Protein AF-A0A9E5TLX5-F1 (afdb_monomer_lite)

Sequence (93 aa):
TRTFHTPNPGPPTAIELSSFTAEAGADSVTLAWETAAEIDNEGFNLW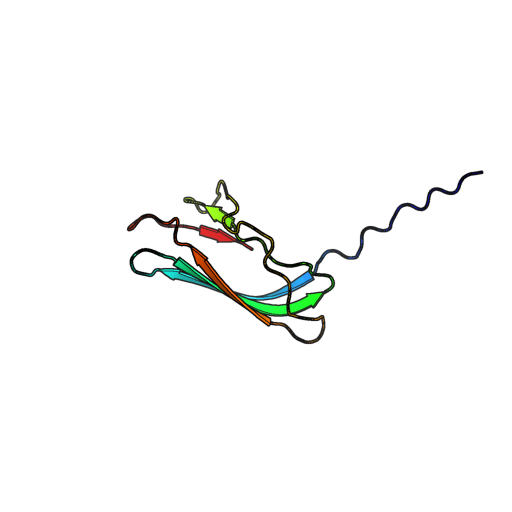RAEAADGPYTQINPSLIPAQGSPDTGASYEYIDTGVVKGVTYYYKL

pLDDT: mean 91.04, std 13.83, range [48.69, 98.75]

Radius of gyration: 16.77 Å; chains: 1; bounding box: 31×21×64 Å

Foldseek 3Di:
DDDDDDPDDPDPWDWAWPDWDWDDDDQKIKIKTKTAATDPDQADWKWKALDPVDDIDTQDPDGHGAPGHRRGMDMDMDIGNVDDPPGDMDMDD

Structure (mmCIF, N/CA/C/O backbone):
data_AF-A0A9E5TLX5-F1
#
_entry.id   AF-A0A9E5TLX5-F1
#
loop_
_atom_site.group_PDB
_atom_site.id
_atom_site.type_symbol
_atom_site.label_atom_id
_atom_site.label_alt_id
_atom_site.label_comp_id
_atom_site.label_asym_id
_atom_site.label_entity_id
_atom_site.label_seq_id
_atom_site.pdbx_PDB_ins_code
_atom_site.Cartn_x
_atom_site.Cartn_y
_atom_site.Cartn_z
_atom_site.occupancy
_atom_site.B_iso_or_equiv
_atom_site.auth_seq_id
_atom_site.auth_comp_id
_atom_site.auth_asym_id
_atom_site.auth_atom_id
_atom_site.pdbx_PDB_model_num
ATOM 1 N N . THR A 1 1 ? -17.103 2.596 -45.152 1.00 50.12 1 THR A N 1
ATOM 2 C CA . THR A 1 1 ? -17.077 1.617 -44.047 1.00 50.12 1 THR A CA 1
ATOM 3 C C . THR A 1 1 ? -16.174 2.162 -42.959 1.00 50.12 1 THR A C 1
ATOM 5 O O . THR A 1 1 ? -15.012 2.398 -43.250 1.00 50.12 1 THR A O 1
ATOM 8 N N . ARG A 1 2 ? -16.699 2.502 -41.773 1.00 48.69 2 ARG A N 1
ATOM 9 C CA . ARG A 1 2 ? -15.894 3.014 -40.648 1.00 48.69 2 ARG A CA 1
ATOM 10 C C . ARG A 1 2 ? -15.348 1.819 -39.867 1.00 48.69 2 ARG A C 1
ATOM 12 O O . ARG A 1 2 ? -16.130 1.060 -39.308 1.00 48.69 2 ARG A O 1
ATOM 19 N N . THR A 1 3 ? -14.036 1.628 -39.877 1.00 52.75 3 THR A N 1
ATOM 20 C CA . THR A 1 3 ? -13.344 0.664 -39.019 1.00 52.75 3 THR A CA 1
ATOM 21 C C . THR A 1 3 ? -13.335 1.205 -37.593 1.00 52.75 3 THR A C 1
ATOM 23 O O . THR A 1 3 ? -12.759 2.256 -37.324 1.00 52.75 3 THR A O 1
ATOM 26 N N . PHE A 1 4 ? -14.002 0.505 -36.680 1.00 58.34 4 PHE A N 1
ATOM 27 C CA . PHE A 1 4 ? -13.855 0.741 -35.250 1.00 58.34 4 PHE A CA 1
ATOM 28 C C . PHE A 1 4 ? -12.571 0.044 -34.800 1.00 58.34 4 PHE A C 1
ATOM 30 O O . PHE A 1 4 ? -12.491 -1.182 -34.827 1.00 58.34 4 PHE A O 1
ATOM 37 N N . HIS A 1 5 ? -11.551 0.821 -34.440 1.00 59.16 5 HIS A N 1
ATOM 38 C CA . HIS A 1 5 ? -10.422 0.310 -33.674 1.00 59.16 5 HIS A CA 1
ATOM 39 C C . HIS A 1 5 ? -10.914 0.193 -32.233 1.00 59.16 5 HIS A C 1
ATOM 41 O O . HIS A 1 5 ? -11.153 1.205 -31.577 1.00 59.16 5 HIS A O 1
ATOM 47 N N . THR A 1 6 ? -11.158 -1.025 -31.759 1.00 58.28 6 THR A N 1
ATOM 48 C CA . THR A 1 6 ? -11.273 -1.255 -30.319 1.00 58.28 6 THR A CA 1
ATOM 49 C C . THR A 1 6 ? -9.915 -0.892 -29.722 1.00 58.28 6 THR A C 1
ATOM 51 O O . THR A 1 6 ? -8.933 -1.510 -30.146 1.00 58.28 6 THR A O 1
ATOM 54 N N . PRO A 1 7 ? -9.799 0.097 -28.815 1.00 60.53 7 PRO A N 1
ATOM 55 C CA . PRO A 1 7 ? -8.555 0.268 -28.081 1.00 60.53 7 PRO A CA 1
ATOM 56 C C . PRO A 1 7 ? -8.270 -1.071 -27.406 1.00 60.53 7 PRO A C 1
ATOM 58 O O . PRO A 1 7 ? -9.112 -1.581 -26.665 1.00 60.53 7 PRO A O 1
ATOM 61 N N . ASN A 1 8 ? -7.139 -1.685 -27.747 1.00 60.91 8 ASN A N 1
ATOM 62 C CA . ASN A 1 8 ? -6.667 -2.838 -27.003 1.00 60.91 8 ASN A CA 1
ATOM 63 C C . ASN A 1 8 ? -6.503 -2.350 -25.559 1.00 60.91 8 ASN A C 1
ATOM 65 O O . ASN A 1 8 ? -5.744 -1.393 -25.368 1.00 60.91 8 ASN A O 1
ATOM 69 N N . PRO A 1 9 ? -7.221 -2.902 -24.563 1.00 59.97 9 PRO A N 1
ATOM 70 C CA . PRO A 1 9 ? -6.844 -2.631 -23.188 1.00 59.97 9 PRO A CA 1
ATOM 71 C C . PRO A 1 9 ? -5.364 -3.005 -23.080 1.00 59.97 9 PRO A C 1
ATOM 73 O O . PRO A 1 9 ? -4.955 -4.055 -23.588 1.00 59.97 9 PRO A O 1
ATOM 76 N N . GLY A 1 10 ? -4.550 -2.100 -22.532 1.00 56.00 10 GLY A N 1
ATOM 77 C CA . GLY A 1 10 ? -3.147 -2.400 -22.265 1.00 56.00 10 GLY A CA 1
ATOM 78 C C . GLY A 1 10 ? -3.034 -3.717 -21.488 1.00 56.00 10 GLY A C 1
ATOM 79 O O . GLY A 1 10 ? -4.025 -4.160 -20.891 1.00 56.00 10 GLY A O 1
ATOM 80 N N . PRO A 1 11 ? -1.870 -4.386 -21.513 1.00 60.41 11 PRO A N 1
ATOM 81 C CA . PRO A 1 11 ? -1.655 -5.501 -20.599 1.00 60.41 11 PRO A CA 1
ATOM 82 C C . PRO A 1 11 ? -2.057 -5.072 -19.172 1.00 60.41 11 PRO A C 1
ATOM 84 O O . PRO A 1 11 ? -1.909 -3.896 -18.829 1.00 60.41 11 PRO A O 1
ATOM 87 N N . PRO A 1 12 ? -2.639 -5.974 -18.359 1.00 59.41 12 PRO A N 1
ATOM 88 C CA . PRO A 1 12 ? -2.967 -5.643 -16.977 1.00 59.41 12 PRO A 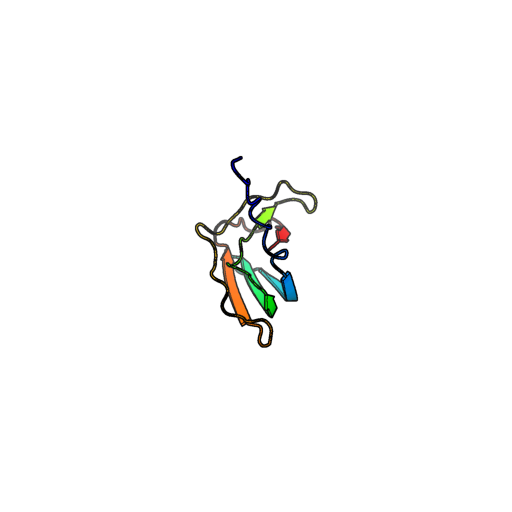CA 1
ATOM 89 C C . PRO A 1 12 ? -1.720 -5.087 -16.288 1.00 59.41 12 PRO A C 1
ATOM 91 O O . PRO A 1 12 ? -0.629 -5.625 -16.490 1.00 59.41 12 PRO A O 1
ATOM 94 N N . THR A 1 13 ? -1.880 -4.027 -15.493 1.00 63.03 13 THR A N 1
ATOM 95 C CA . THR A 1 13 ? -0.773 -3.490 -14.703 1.00 63.03 13 THR A CA 1
ATOM 96 C C . THR A 1 13 ? -0.275 -4.598 -13.781 1.00 63.03 13 THR A C 1
ATOM 98 O O . THR A 1 13 ? -1.045 -5.202 -13.030 1.00 63.03 13 THR A O 1
ATOM 101 N N . ALA A 1 14 ? 1.001 -4.945 -13.912 1.00 83.75 14 ALA A N 1
ATOM 102 C CA . ALA A 1 14 ? 1.594 -6.063 -13.196 1.00 83.75 14 ALA A CA 1
ATOM 103 C C . ALA A 1 14 ? 2.690 -5.525 -12.287 1.00 83.75 14 ALA A C 1
ATOM 105 O O . ALA A 1 14 ? 3.644 -4.898 -12.748 1.00 83.75 14 ALA A O 1
ATOM 106 N N . ILE A 1 15 ? 2.537 -5.777 -10.991 1.00 91.12 15 ILE A N 1
ATOM 107 C CA . ILE A 1 15 ? 3.615 -5.615 -10.025 1.00 91.12 15 ILE A CA 1
ATOM 108 C C . ILE A 1 15 ? 4.089 -6.997 -9.598 1.00 91.12 15 ILE A C 1
ATOM 110 O O . ILE A 1 15 ? 3.282 -7.910 -9.402 1.00 91.12 15 ILE A O 1
ATOM 114 N N . GLU A 1 16 ? 5.389 -7.132 -9.392 1.00 94.56 16 GLU A N 1
ATOM 115 C CA . GLU A 1 16 ? 5.931 -8.206 -8.570 1.00 94.56 16 GLU A CA 1
ATOM 116 C C . GLU A 1 16 ? 6.162 -7.632 -7.177 1.00 94.56 16 GLU A C 1
ATOM 118 O O . GLU A 1 16 ? 7.024 -6.778 -6.990 1.00 94.56 16 GLU A O 1
ATOM 123 N N . LEU A 1 17 ? 5.343 -8.035 -6.207 1.00 95.94 17 LEU A N 1
ATOM 124 C CA . LEU A 1 17 ? 5.420 -7.523 -4.842 1.00 95.94 17 LEU A CA 1
ATOM 125 C C . LEU A 1 17 ? 6.414 -8.357 -4.028 1.00 95.94 17 LEU A C 1
ATOM 127 O O . LEU A 1 17 ? 6.206 -9.553 -3.827 1.00 95.94 17 LEU A O 1
ATOM 131 N N . SER A 1 18 ? 7.464 -7.713 -3.530 1.00 97.12 18 SER A N 1
ATOM 132 C CA . SER A 1 18 ? 8.475 -8.333 -2.670 1.00 97.12 18 SER A CA 1
ATOM 133 C C . SER A 1 18 ? 8.015 -8.381 -1.217 1.00 97.12 18 SER A C 1
ATOM 135 O O . SER A 1 18 ? 8.209 -9.383 -0.528 1.00 97.12 18 SER A O 1
ATOM 137 N N . SER A 1 19 ? 7.404 -7.298 -0.731 1.00 98.06 19 SER A N 1
ATOM 138 C CA . SER A 1 19 ? 6.922 -7.207 0.645 1.00 98.06 19 SER A CA 1
ATOM 139 C C . SER A 1 19 ? 5.766 -6.219 0.790 1.00 98.06 19 SER A C 1
ATOM 141 O O . SER A 1 19 ? 5.644 -5.266 0.022 1.00 98.06 19 SER A O 1
ATOM 143 N N . PHE A 1 20 ? 4.921 -6.455 1.794 1.00 98.38 20 PHE A N 1
ATOM 144 C CA . PHE A 1 20 ? 3.941 -5.490 2.283 1.00 98.38 20 PHE A CA 1
ATOM 145 C C . PHE A 1 20 ? 3.750 -5.683 3.784 1.00 98.38 20 PHE A C 1
ATOM 147 O O . PHE A 1 20 ? 3.409 -6.778 4.238 1.00 98.38 20 PHE A O 1
ATOM 154 N N . THR A 1 21 ? 3.999 -4.631 4.553 1.00 98.56 21 THR A N 1
ATOM 155 C CA . THR A 1 21 ? 3.946 -4.646 6.013 1.00 98.56 21 THR A CA 1
ATOM 156 C C . THR A 1 21 ? 3.118 -3.485 6.541 1.00 98.56 21 THR A C 1
ATOM 158 O O . THR A 1 21 ? 2.970 -2.446 5.898 1.00 98.56 21 THR A O 1
ATOM 161 N N . ALA A 1 22 ? 2.567 -3.688 7.735 1.00 98.12 22 ALA A N 1
ATOM 162 C CA . ALA A 1 22 ? 1.866 -2.675 8.504 1.00 98.12 22 ALA A CA 1
ATOM 163 C C . ALA A 1 22 ? 2.415 -2.701 9.934 1.00 98.12 22 ALA A C 1
ATOM 165 O O . ALA A 1 22 ? 2.262 -3.699 10.641 1.00 98.12 22 ALA A O 1
ATOM 166 N N . GLU A 1 23 ? 3.072 -1.623 10.350 1.00 98.06 23 GLU A N 1
ATOM 167 C CA . GLU A 1 23 ? 3.659 -1.486 11.680 1.00 98.06 23 GLU A CA 1
ATOM 168 C C . GLU A 1 23 ? 2.836 -0.512 12.524 1.00 98.06 23 GLU A C 1
ATOM 170 O O . GLU A 1 23 ? 2.640 0.648 12.158 1.00 98.06 23 GLU A O 1
ATOM 175 N N . ALA A 1 24 ? 2.329 -0.987 13.662 1.00 96.31 24 ALA A N 1
ATOM 176 C CA . ALA A 1 24 ? 1.540 -0.168 14.572 1.00 96.31 24 ALA A CA 1
ATOM 177 C C . ALA A 1 24 ? 2.439 0.754 15.410 1.00 96.31 24 ALA A C 1
ATOM 179 O O . ALA A 1 24 ? 3.306 0.291 16.151 1.00 96.31 24 ALA A O 1
ATOM 180 N N . GLY A 1 25 ? 2.183 2.058 15.327 1.00 93.50 25 GLY A N 1
ATOM 181 C CA . GLY A 1 25 ? 2.758 3.094 16.181 1.00 93.50 25 GLY A CA 1
ATOM 182 C C . GLY A 1 25 ? 1.836 3.483 17.343 1.00 93.50 25 GLY A C 1
ATOM 183 O O . GLY A 1 25 ? 0.891 2.773 17.687 1.00 93.50 25 GLY A O 1
ATOM 184 N N . ALA A 1 26 ? 2.113 4.633 17.967 1.00 89.88 26 ALA A N 1
ATOM 185 C CA . ALA A 1 26 ? 1.318 5.130 19.095 1.00 89.88 26 ALA A CA 1
ATOM 186 C C . ALA A 1 26 ? -0.107 5.543 18.680 1.00 89.88 26 ALA A C 1
ATOM 188 O O . ALA A 1 26 ? -1.068 5.096 19.305 1.00 89.88 26 ALA A O 1
ATOM 189 N N . ASP A 1 27 ? -0.214 6.349 17.618 1.00 94.06 27 ASP A N 1
ATOM 190 C CA . ASP A 1 27 ? -1.467 6.915 17.087 1.00 94.06 27 ASP A CA 1
ATOM 191 C C . ASP A 1 27 ? -1.535 6.813 15.546 1.00 94.06 27 ASP A C 1
ATOM 193 O O . ASP A 1 27 ? -2.258 7.552 14.881 1.00 94.06 27 ASP A O 1
ATOM 197 N N . SER A 1 28 ? -0.736 5.921 14.958 1.00 97.62 28 SER A N 1
ATOM 198 C CA . SER A 1 28 ? -0.657 5.715 13.511 1.00 97.62 28 SER A CA 1
ATOM 199 C C . SER A 1 28 ? -0.285 4.276 13.173 1.00 97.62 28 SER A C 1
ATOM 201 O O . SER A 1 28 ? 0.213 3.539 14.025 1.00 97.62 28 SER A O 1
ATOM 203 N N . VAL A 1 29 ? -0.478 3.891 11.917 1.00 98.50 29 VAL A N 1
ATOM 204 C CA . VAL A 1 29 ? 0.094 2.671 11.338 1.00 98.50 29 VAL A CA 1
ATOM 205 C C . VAL A 1 29 ? 0.948 3.063 10.139 1.00 98.50 29 VAL A C 1
ATOM 207 O O . VAL A 1 29 ? 0.480 3.782 9.258 1.00 98.50 29 VAL A O 1
ATOM 210 N N . THR A 1 30 ? 2.195 2.603 10.101 1.00 98.56 30 THR A N 1
ATOM 211 C CA . THR A 1 30 ? 3.077 2.795 8.947 1.00 98.56 30 THR A CA 1
ATOM 212 C C . THR A 1 30 ? 2.946 1.594 8.025 1.00 98.56 30 THR A C 1
ATOM 214 O O . THR A 1 30 ? 3.232 0.465 8.423 1.00 98.56 30 THR A O 1
ATOM 217 N N . LEU A 1 31 ? 2.494 1.835 6.799 1.00 98.75 31 LEU A N 1
ATOM 218 C CA . LEU A 1 31 ? 2.479 0.853 5.726 1.00 98.75 31 LEU A CA 1
ATOM 219 C C . LEU A 1 31 ? 3.756 0.998 4.911 1.00 98.75 31 LEU A C 1
ATOM 221 O O . LEU A 1 31 ? 4.069 2.102 4.467 1.00 98.75 31 LEU A O 1
ATOM 225 N N . ALA A 1 32 ? 4.451 -0.108 4.677 1.00 98.75 32 ALA A N 1
ATOM 226 C CA . ALA A 1 32 ? 5.609 -0.149 3.797 1.00 98.75 32 ALA A CA 1
ATOM 227 C C . ALA A 1 32 ? 5.451 -1.288 2.791 1.00 98.75 32 ALA A C 1
ATOM 229 O O . ALA A 1 32 ? 5.029 -2.390 3.147 1.00 98.75 32 ALA A O 1
ATOM 230 N N . TRP A 1 33 ? 5.770 -1.023 1.527 1.00 98.69 33 TRP A N 1
ATOM 231 C CA . TRP A 1 33 ? 5.829 -2.056 0.498 1.00 98.69 33 TRP A CA 1
ATOM 232 C C . TRP A 1 33 ? 7.024 -1.866 -0.414 1.00 98.69 33 TRP A C 1
ATOM 234 O O . TRP A 1 33 ? 7.523 -0.759 -0.615 1.00 98.69 33 TRP A O 1
ATOM 244 N N . GLU A 1 34 ? 7.456 -2.981 -0.980 1.00 98.56 34 GLU A N 1
ATOM 245 C CA . GLU A 1 34 ? 8.532 -3.034 -1.951 1.00 98.56 34 GLU A CA 1
ATOM 246 C C . GLU A 1 34 ? 8.087 -3.880 -3.135 1.00 98.56 34 GLU A C 1
ATOM 248 O O . GLU A 1 34 ? 7.554 -4.981 -2.962 1.00 98.56 34 GLU A O 1
ATOM 253 N N . THR A 1 35 ? 8.318 -3.371 -4.336 1.00 98.19 35 THR A N 1
ATOM 254 C CA . THR A 1 35 ? 8.170 -4.121 -5.580 1.00 98.19 35 THR A CA 1
ATOM 255 C C . THR A 1 35 ? 9.536 -4.623 -6.044 1.00 98.19 35 THR A C 1
ATOM 257 O O . THR A 1 35 ? 10.565 -4.022 -5.746 1.00 98.19 35 THR A O 1
ATOM 260 N N . ALA A 1 36 ? 9.562 -5.736 -6.771 1.00 97.31 36 ALA A N 1
ATOM 261 C CA . ALA A 1 36 ? 10.717 -6.197 -7.540 1.00 97.31 36 ALA A CA 1
ATOM 262 C C . ALA A 1 36 ? 10.669 -5.687 -8.990 1.00 97.31 36 ALA A C 1
ATOM 264 O O . ALA A 1 36 ? 11.719 -5.448 -9.581 1.00 97.31 36 ALA A O 1
ATOM 265 N N . ALA A 1 37 ? 9.462 -5.494 -9.534 1.00 95.69 37 ALA A N 1
ATOM 266 C CA . ALA A 1 37 ? 9.211 -4.990 -10.881 1.00 95.69 37 ALA A CA 1
ATOM 267 C C . ALA A 1 37 ? 7.831 -4.319 -10.973 1.00 95.69 37 ALA A C 1
ATOM 269 O O . ALA A 1 37 ? 6.892 -4.706 -10.269 1.00 95.69 37 ALA A O 1
ATOM 270 N N . GLU A 1 38 ? 7.708 -3.337 -11.867 1.00 95.38 38 GLU A N 1
ATOM 271 C CA . GLU A 1 38 ? 6.476 -2.592 -12.144 1.00 95.38 38 GLU A CA 1
ATOM 272 C C . GLU A 1 38 ? 6.298 -2.400 -13.659 1.00 95.38 38 GLU A C 1
ATOM 274 O O . GLU A 1 38 ? 7.076 -1.696 -14.302 1.00 95.38 38 GLU A O 1
ATOM 279 N N . ILE A 1 39 ? 5.272 -3.029 -14.241 1.00 93.50 39 ILE A N 1
ATOM 280 C CA . ILE A 1 39 ? 4.987 -2.991 -15.684 1.00 93.50 39 ILE A CA 1
ATOM 281 C C . ILE A 1 39 ? 3.670 -2.260 -15.915 1.00 93.50 39 ILE A C 1
ATOM 283 O O . ILE A 1 39 ? 2.621 -2.693 -15.429 1.00 93.50 39 ILE A O 1
ATOM 287 N N . ASP A 1 40 ? 3.747 -1.153 -16.658 1.00 89.25 40 ASP A N 1
ATOM 288 C CA . ASP A 1 40 ? 2.622 -0.265 -16.974 1.00 89.25 40 ASP A CA 1
ATOM 289 C C . ASP A 1 40 ? 1.822 0.187 -15.734 1.00 89.25 40 ASP A C 1
ATOM 291 O O . ASP A 1 40 ? 0.653 0.547 -15.832 1.00 89.25 40 ASP A O 1
ATOM 295 N N . ASN A 1 41 ? 2.438 0.182 -14.546 1.00 92.00 41 ASN A N 1
ATOM 296 C CA . ASN A 1 41 ? 1.786 0.583 -13.305 1.00 92.00 41 ASN A CA 1
ATOM 297 C C . ASN A 1 41 ? 1.764 2.112 -13.177 1.00 92.00 41 ASN A C 1
ATOM 299 O O . ASN A 1 41 ? 2.813 2.747 -13.195 1.00 92.00 41 ASN A O 1
ATOM 303 N N . GLU A 1 42 ? 0.584 2.712 -13.007 1.00 93.31 42 GLU A N 1
ATOM 304 C CA . GLU A 1 42 ? 0.473 4.161 -12.768 1.00 93.31 42 GLU A CA 1
ATOM 305 C C . GLU A 1 42 ? 0.735 4.526 -11.299 1.00 93.31 42 GLU A C 1
ATOM 307 O O . GLU A 1 42 ? 1.143 5.648 -10.990 1.00 93.31 42 GLU A O 1
ATOM 312 N N . GLY A 1 43 ? 0.518 3.581 -10.380 1.00 95.94 43 GLY A N 1
ATOM 313 C CA . GLY A 1 43 ? 0.709 3.797 -8.954 1.00 95.94 43 GLY A CA 1
ATOM 314 C C . GLY A 1 43 ? -0.168 2.917 -8.075 1.00 95.94 43 GLY A C 1
ATOM 315 O O . GLY A 1 43 ? -0.773 1.951 -8.531 1.00 95.94 43 GLY A O 1
ATOM 316 N N . PHE A 1 44 ? -0.243 3.272 -6.797 1.00 97.62 44 PHE A N 1
ATOM 317 C CA . PHE A 1 44 ? -0.867 2.463 -5.755 1.00 97.62 44 PHE A CA 1
ATOM 318 C C . PHE A 1 44 ? -1.981 3.226 -5.050 1.00 97.62 44 PHE A C 1
ATOM 320 O O . PHE A 1 44 ? -1.843 4.410 -4.719 1.00 97.62 44 PHE A O 1
ATOM 327 N N . ASN A 1 45 ? -3.077 2.519 -4.790 1.00 98.25 45 ASN A N 1
ATOM 328 C CA . ASN A 1 45 ? -4.034 2.907 -3.769 1.00 98.25 45 ASN A CA 1
ATOM 329 C C . ASN A 1 45 ? -3.802 2.049 -2.532 1.00 98.25 45 ASN A C 1
ATOM 331 O O . ASN A 1 45 ? -3.233 0.969 -2.601 1.00 98.25 45 ASN A O 1
ATOM 335 N N . LEU A 1 46 ? -4.221 2.561 -1.387 1.00 98.50 46 LEU A N 1
ATOM 336 C CA . LEU A 1 46 ? -4.135 1.867 -0.119 1.00 98.50 46 LEU A CA 1
ATOM 337 C C . LEU A 1 46 ? -5.531 1.774 0.450 1.00 98.50 46 LEU A C 1
ATOM 339 O O . LEU A 1 46 ? -6.281 2.752 0.466 1.00 98.50 46 LEU A O 1
ATOM 343 N N . TRP A 1 47 ? -5.863 0.588 0.931 1.00 98.62 47 TRP A N 1
ATOM 344 C CA . TRP A 1 47 ? -7.183 0.267 1.433 1.00 98.62 47 TRP A CA 1
ATOM 345 C C . TRP A 1 47 ? -7.089 -0.247 2.854 1.00 98.62 47 TRP A C 1
ATOM 347 O O . TRP A 1 47 ? -6.160 -0.979 3.188 1.00 98.62 47 TRP A O 1
ATOM 357 N N . ARG A 1 48 ? -8.090 0.083 3.667 1.00 98.69 48 ARG A N 1
ATOM 358 C CA . ARG A 1 48 ? -8.178 -0.318 5.069 1.00 98.69 48 ARG A CA 1
ATOM 359 C C . ARG A 1 48 ? -9.554 -0.874 5.410 1.00 98.69 48 ARG A C 1
ATOM 361 O O . ARG A 1 48 ? -10.555 -0.350 4.929 1.00 98.69 48 ARG A O 1
ATOM 368 N N . ALA A 1 49 ? -9.600 -1.876 6.279 1.00 98.62 49 ALA A N 1
ATOM 369 C CA . ALA A 1 49 ? -10.818 -2.414 6.879 1.00 98.62 49 ALA A CA 1
ATOM 370 C C . ALA A 1 49 ? -10.624 -2.713 8.374 1.00 98.62 49 ALA A C 1
ATOM 372 O O . ALA A 1 49 ? -9.503 -2.947 8.817 1.00 98.62 49 ALA A O 1
ATOM 373 N N . GLU A 1 50 ? -11.715 -2.757 9.140 1.00 98.12 50 GLU A N 1
ATOM 374 C CA . GLU A 1 50 ? -11.720 -3.215 10.546 1.00 98.12 50 GLU A CA 1
ATOM 375 C C . GLU A 1 50 ? -11.953 -4.733 10.679 1.00 98.12 50 GLU A C 1
ATOM 377 O O . GLU A 1 50 ? -11.798 -5.303 11.756 1.00 98.12 50 GLU A O 1
ATOM 382 N N . ALA A 1 51 ? -12.289 -5.407 9.577 1.00 98.06 51 ALA A N 1
ATOM 383 C CA . ALA A 1 51 ? -12.420 -6.858 9.495 1.00 98.06 51 ALA A CA 1
ATOM 384 C C . ALA A 1 51 ? -11.647 -7.400 8.286 1.00 98.06 51 ALA A C 1
ATOM 386 O O . ALA A 1 51 ? -11.490 -6.716 7.273 1.00 98.06 51 ALA A O 1
ATOM 387 N N . ALA A 1 52 ? -11.163 -8.640 8.386 1.00 96.56 52 ALA A N 1
ATOM 388 C CA . ALA A 1 52 ? -10.311 -9.250 7.363 1.00 96.56 52 ALA A CA 1
ATOM 389 C C . ALA A 1 52 ? -11.006 -9.348 5.992 1.00 96.56 52 ALA A C 1
ATOM 391 O O . ALA A 1 52 ? -10.375 -9.162 4.947 1.00 96.56 52 ALA A O 1
ATOM 392 N N . ASP A 1 53 ? -12.311 -9.606 6.000 1.00 96.62 53 ASP A N 1
ATOM 393 C CA . ASP A 1 53 ? -13.188 -9.711 4.835 1.00 96.62 53 ASP A CA 1
ATOM 394 C C . ASP A 1 53 ? -13.738 -8.357 4.351 1.00 96.62 53 ASP A C 1
ATOM 396 O O . ASP A 1 53 ? -14.237 -8.267 3.228 1.00 96.62 53 ASP A O 1
ATOM 400 N N . GLY A 1 54 ? -13.551 -7.284 5.124 1.00 95.81 54 GLY A N 1
ATOM 401 C CA . GLY A 1 54 ? -13.954 -5.927 4.770 1.00 95.81 54 GLY A CA 1
ATOM 402 C C . GLY A 1 54 ? -15.193 -5.428 5.530 1.00 95.81 54 GLY A C 1
ATOM 403 O O . GLY A 1 54 ? -15.562 -5.987 6.556 1.00 95.81 54 GLY A O 1
ATOM 404 N N . PRO A 1 55 ? -15.848 -4.357 5.050 1.00 97.88 55 PRO A N 1
ATOM 405 C CA . PRO A 1 55 ? -15.561 -3.632 3.813 1.00 97.88 55 PRO A CA 1
ATOM 406 C C . PRO A 1 55 ? -14.239 -2.857 3.880 1.00 97.88 55 PRO A C 1
ATOM 408 O O . PRO A 1 55 ? -13.848 -2.365 4.935 1.00 97.88 55 PRO A O 1
ATOM 411 N N . TYR A 1 56 ? -1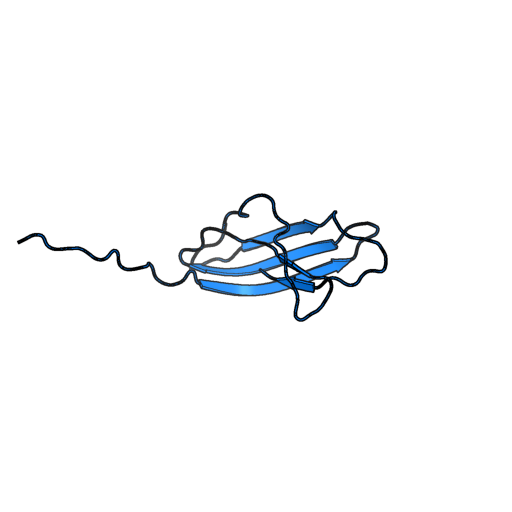3.566 -2.740 2.733 1.00 98.50 56 TYR A N 1
ATOM 412 C CA . TYR A 1 56 ? -12.337 -1.960 2.588 1.00 98.50 56 TYR A CA 1
ATOM 413 C C . TYR A 1 56 ? -12.651 -0.566 2.045 1.00 98.50 56 TYR A C 1
ATOM 415 O O . TYR A 1 56 ? -13.396 -0.428 1.075 1.00 98.50 56 TYR A O 1
ATOM 423 N N . THR A 1 57 ? -12.049 0.460 2.638 1.00 98.38 57 THR A N 1
ATOM 424 C CA . THR A 1 57 ? -12.129 1.851 2.179 1.00 98.38 57 THR A CA 1
ATOM 425 C C . THR A 1 57 ? -10.749 2.366 1.809 1.00 98.38 57 THR A C 1
ATOM 427 O O . THR A 1 57 ? -9.786 2.103 2.528 1.00 98.38 57 THR A O 1
ATOM 430 N N . GLN A 1 58 ? -10.655 3.118 0.715 1.00 98.44 58 GLN A N 1
ATOM 431 C CA . GLN A 1 58 ? -9.414 3.770 0.308 1.00 98.44 58 GLN A CA 1
ATOM 432 C C . GLN A 1 58 ? -9.006 4.831 1.341 1.00 98.44 58 GLN A C 1
ATOM 434 O O . GLN A 1 58 ? -9.863 5.573 1.822 1.00 98.44 58 GLN A O 1
ATOM 439 N N . ILE A 1 59 ? -7.714 4.906 1.671 1.00 98.50 59 ILE A N 1
ATOM 440 C CA . ILE A 1 59 ? -7.183 5.834 2.686 1.00 98.50 59 ILE A CA 1
ATOM 441 C C . ILE A 1 59 ? -6.249 6.904 2.110 1.00 98.50 59 ILE A C 1
ATOM 443 O O . ILE A 1 59 ? -6.174 8.007 2.650 1.00 98.50 59 ILE A O 1
ATOM 447 N N . ASN A 1 60 ? -5.575 6.640 0.989 1.00 98.25 60 ASN A N 1
ATOM 448 C CA . ASN A 1 60 ? -4.750 7.642 0.319 1.00 98.25 60 ASN A CA 1
ATOM 449 C C . ASN A 1 60 ? -5.633 8.614 -0.497 1.00 98.25 60 ASN A C 1
ATOM 451 O O . ASN A 1 60 ? -6.466 8.164 -1.287 1.00 98.25 60 ASN A O 1
ATOM 455 N N . PRO A 1 61 ? -5.446 9.941 -0.364 1.00 96.75 61 PRO A N 1
ATOM 456 C CA . PRO A 1 61 ? -6.285 10.937 -1.044 1.00 96.75 61 PRO A CA 1
ATOM 457 C C . PRO A 1 61 ? -6.025 11.029 -2.555 1.00 96.75 61 PRO A C 1
ATOM 459 O O . PRO A 1 61 ? -6.858 11.540 -3.301 1.00 96.75 61 PRO A O 1
ATOM 462 N N . SER A 1 62 ? -4.864 10.561 -3.005 1.00 97.31 62 SER A N 1
ATOM 463 C CA . SER A 1 62 ? -4.439 10.540 -4.402 1.00 97.31 62 SER A CA 1
ATOM 464 C C . SER A 1 62 ? -3.597 9.300 -4.663 1.00 97.31 62 SER A C 1
ATOM 466 O O . SER A 1 62 ? -2.911 8.830 -3.751 1.00 97.31 62 SER A O 1
ATOM 468 N N . LEU A 1 63 ? -3.617 8.809 -5.903 1.00 97.31 63 LEU A N 1
ATOM 469 C CA . LEU A 1 63 ? -2.770 7.703 -6.347 1.00 97.31 63 LEU A CA 1
ATOM 470 C C . LEU A 1 63 ? -1.304 7.987 -5.987 1.00 97.31 63 LEU A C 1
ATOM 472 O O . LEU A 1 63 ? -0.808 9.083 -6.253 1.00 97.31 63 LEU A O 1
ATOM 476 N N . ILE A 1 64 ? -0.636 7.021 -5.361 1.00 98.06 64 ILE A N 1
ATOM 477 C CA . ILE A 1 64 ? 0.790 7.108 -5.036 1.00 98.06 64 ILE A CA 1
ATOM 478 C C . ILE A 1 64 ? 1.554 6.684 -6.290 1.00 98.06 64 ILE A C 1
ATOM 480 O O . ILE A 1 64 ? 1.451 5.511 -6.643 1.00 98.06 64 ILE A O 1
ATOM 484 N N . PRO A 1 65 ? 2.268 7.586 -6.988 1.00 97.38 65 PRO A N 1
ATOM 485 C CA . PRO A 1 65 ? 2.835 7.265 -8.292 1.00 97.38 65 PRO A CA 1
ATOM 486 C C . PRO A 1 65 ? 3.838 6.121 -8.216 1.00 97.38 65 PRO A C 1
ATOM 488 O O . PRO A 1 65 ? 4.668 6.081 -7.305 1.00 97.38 65 PRO A O 1
ATOM 491 N N . ALA A 1 66 ? 3.769 5.235 -9.204 1.00 96.75 66 ALA A N 1
ATOM 492 C CA . ALA A 1 66 ? 4.790 4.230 -9.443 1.00 96.75 66 ALA A CA 1
ATOM 493 C C . ALA A 1 66 ? 6.151 4.899 -9.687 1.00 96.75 66 ALA A C 1
ATOM 495 O O . ALA A 1 66 ? 6.254 5.937 -10.346 1.00 96.75 66 ALA A O 1
ATOM 496 N N . GLN A 1 67 ? 7.191 4.303 -9.124 1.00 97.38 67 GLN A N 1
ATOM 497 C CA . GLN A 1 67 ? 8.585 4.732 -9.231 1.00 97.38 67 GLN A CA 1
ATOM 498 C C . GLN A 1 67 ? 9.480 3.611 -9.767 1.00 97.38 67 GLN A C 1
ATOM 500 O O . GLN A 1 67 ? 10.634 3.875 -10.107 1.00 97.38 67 GLN A O 1
ATOM 505 N N . GLY A 1 68 ? 8.965 2.379 -9.838 1.00 95.00 68 GLY A N 1
ATOM 506 C CA . GLY A 1 68 ? 9.662 1.246 -10.419 1.00 95.00 68 GLY A CA 1
ATOM 507 C C . GLY A 1 68 ? 9.553 1.202 -11.944 1.00 95.00 68 GLY A C 1
ATOM 508 O O . GLY A 1 68 ? 8.998 2.075 -12.610 1.00 95.00 68 GLY A O 1
ATOM 509 N N . SER A 1 69 ? 10.123 0.145 -12.497 1.00 93.19 69 SER A N 1
ATOM 510 C CA . SER A 1 69 ? 10.155 -0.205 -13.907 1.00 93.19 69 SER A CA 1
ATOM 511 C C . SER A 1 69 ? 10.102 -1.734 -14.052 1.00 93.19 69 SER A C 1
ATOM 513 O O . SER A 1 69 ? 10.207 -2.449 -13.049 1.00 93.19 69 SER A O 1
ATOM 515 N N . PRO A 1 70 ? 9.982 -2.275 -15.276 1.00 93.06 70 PRO A N 1
ATOM 516 C CA . PRO A 1 70 ? 9.979 -3.722 -15.491 1.00 93.06 70 PRO A CA 1
ATOM 517 C C . PRO A 1 70 ? 11.243 -4.441 -14.995 1.00 93.06 70 PRO A C 1
ATOM 519 O O . PRO A 1 70 ? 11.170 -5.616 -14.656 1.00 93.06 70 PRO A O 1
ATOM 522 N N . ASP A 1 71 ? 12.384 -3.744 -14.944 1.00 92.81 71 ASP A N 1
ATOM 523 C CA . ASP A 1 71 ? 13.683 -4.320 -14.567 1.00 92.81 71 ASP A CA 1
ATOM 524 C C . ASP A 1 71 ? 14.128 -3.926 -13.146 1.00 92.81 71 ASP A C 1
ATOM 526 O O . ASP A 1 71 ? 15.092 -4.480 -12.614 1.00 92.81 71 ASP A O 1
ATOM 530 N N . THR A 1 72 ? 13.463 -2.941 -12.535 1.00 93.69 72 THR A N 1
ATOM 531 C CA . THR A 1 72 ? 13.807 -2.416 -11.208 1.00 93.69 72 THR A CA 1
ATOM 532 C C . THR A 1 72 ? 12.553 -2.043 -10.436 1.00 93.69 72 THR A C 1
ATOM 534 O O . THR A 1 72 ? 11.829 -1.144 -10.849 1.00 93.69 72 THR A O 1
ATOM 537 N N . GLY A 1 73 ? 12.314 -2.650 -9.283 1.00 96.00 73 GLY A N 1
ATOM 538 C CA . GLY A 1 73 ? 11.237 -2.224 -8.396 1.00 96.00 73 GLY A CA 1
ATOM 539 C C . GLY A 1 73 ? 11.543 -0.935 -7.631 1.00 96.00 73 GLY A C 1
ATOM 540 O O . GLY A 1 73 ? 12.48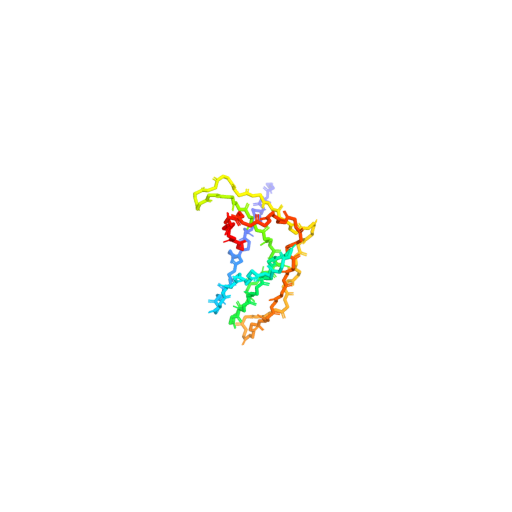8 -0.205 -7.939 1.00 96.00 73 GLY A O 1
ATOM 541 N N . ALA A 1 74 ? 10.726 -0.654 -6.624 1.00 98.25 74 ALA A N 1
ATOM 542 C CA . ALA A 1 74 ? 10.844 0.518 -5.770 1.00 98.25 74 ALA A CA 1
ATOM 543 C C . ALA A 1 74 ? 10.288 0.240 -4.368 1.00 98.25 74 ALA A C 1
ATOM 545 O O . ALA A 1 74 ? 9.537 -0.712 -4.147 1.00 98.25 74 ALA A O 1
ATOM 546 N N . SER A 1 75 ? 10.662 1.094 -3.417 1.00 98.50 75 SER A N 1
ATOM 547 C CA . SER A 1 75 ? 10.179 1.048 -2.037 1.00 98.50 75 SER A CA 1
ATOM 548 C C . SER A 1 75 ? 9.295 2.250 -1.749 1.00 98.50 75 SER A C 1
ATOM 550 O O . SER A 1 75 ? 9.584 3.369 -2.177 1.00 98.50 75 SER A O 1
ATOM 552 N N . TYR A 1 76 ? 8.241 2.017 -0.980 1.00 98.56 76 TYR A N 1
ATOM 553 C CA . TYR A 1 76 ? 7.223 3.010 -0.687 1.00 98.56 76 TYR A CA 1
ATOM 554 C C . TYR A 1 76 ? 6.822 2.960 0.783 1.00 98.56 76 TYR A C 1
ATOM 556 O O . TYR A 1 76 ? 6.911 1.918 1.435 1.00 98.56 76 TYR A O 1
ATOM 564 N N . GLU A 1 77 ? 6.326 4.091 1.278 1.00 98.50 77 GLU A N 1
ATOM 565 C CA . GLU A 1 77 ? 5.828 4.242 2.640 1.00 98.50 77 GLU A CA 1
ATOM 566 C C . GLU A 1 77 ? 4.565 5.113 2.654 1.00 98.50 77 GLU A C 1
ATOM 568 O O . GLU A 1 77 ? 4.449 6.087 1.903 1.00 98.50 77 GLU A O 1
ATOM 573 N N . TYR A 1 78 ? 3.620 4.773 3.530 1.00 98.56 78 TYR A N 1
ATOM 574 C CA . TYR A 1 78 ? 2.442 5.582 3.820 1.00 98.56 78 TYR A CA 1
ATOM 575 C C . TYR A 1 78 ? 2.089 5.522 5.307 1.00 98.56 78 TYR A C 1
ATOM 577 O O . TYR A 1 78 ? 2.001 4.444 5.890 1.00 98.56 78 TYR A O 1
ATOM 585 N N . ILE A 1 79 ? 1.826 6.682 5.912 1.00 98.31 79 ILE A N 1
ATOM 586 C CA . ILE A 1 79 ? 1.438 6.784 7.322 1.00 98.31 79 ILE A CA 1
ATOM 587 C C . ILE A 1 79 ? -0.077 6.971 7.420 1.00 98.31 79 ILE A C 1
ATOM 589 O O . ILE A 1 79 ? -0.609 8.031 7.088 1.00 98.31 79 ILE A O 1
ATOM 593 N N . ASP A 1 80 ? -0.767 5.953 7.929 1.00 98.38 80 ASP A N 1
ATOM 594 C CA . ASP A 1 80 ? -2.184 6.013 8.270 1.00 98.38 80 ASP A CA 1
ATOM 595 C C . ASP A 1 80 ? -2.367 6.613 9.670 1.00 98.38 80 ASP A C 1
ATOM 597 O O . ASP A 1 80 ? -2.146 5.954 10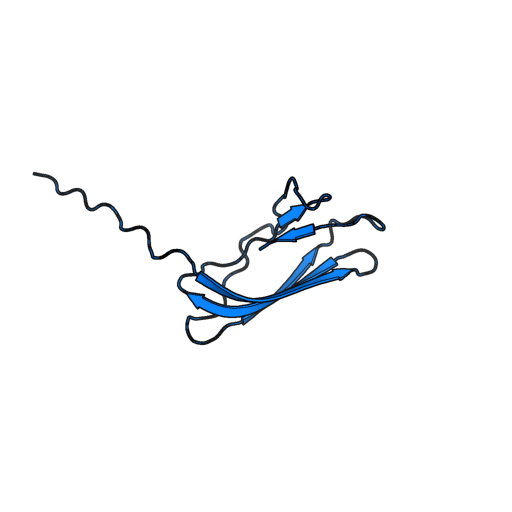.687 1.00 98.38 80 ASP A O 1
ATOM 601 N N . THR A 1 81 ? -2.773 7.881 9.724 1.00 97.50 81 THR A N 1
ATOM 602 C CA . THR A 1 81 ? -3.076 8.610 10.969 1.00 97.50 81 THR A CA 1
ATOM 603 C C . THR A 1 81 ? -4.555 8.553 11.354 1.00 97.50 81 THR A C 1
ATOM 605 O O . THR A 1 81 ? -4.948 9.081 12.391 1.00 97.50 81 THR A O 1
ATOM 608 N N . GLY A 1 82 ? -5.403 7.919 10.538 1.00 96.00 82 GLY A N 1
ATOM 609 C CA . GLY A 1 82 ? -6.846 7.837 10.761 1.00 96.00 82 GLY A CA 1
ATOM 610 C C . GLY A 1 82 ? -7.264 6.636 11.608 1.00 96.00 82 GLY A C 1
ATOM 611 O O . GLY A 1 82 ? -8.361 6.117 11.390 1.00 96.00 82 GLY A O 1
ATOM 612 N N . VAL A 1 83 ? -6.375 6.129 12.465 1.00 97.19 83 VAL A N 1
ATOM 613 C CA . VAL A 1 83 ? -6.546 4.893 13.242 1.00 97.19 83 VAL A CA 1
ATOM 614 C C . VAL A 1 83 ? -6.950 5.184 14.683 1.00 97.19 83 VAL A C 1
ATOM 616 O O . VAL A 1 83 ? -6.600 6.215 15.254 1.00 97.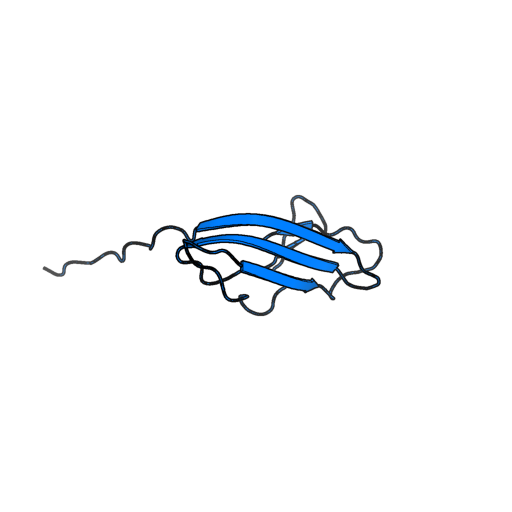19 83 VAL A O 1
ATOM 619 N N . VAL A 1 84 ? -7.672 4.248 15.295 1.00 96.38 84 VAL A N 1
ATOM 620 C CA . VAL A 1 84 ? -8.030 4.305 16.716 1.00 96.38 84 VAL A CA 1
ATOM 621 C C . VAL A 1 84 ? -7.207 3.289 17.501 1.00 96.38 84 VAL A C 1
ATOM 623 O O . VAL A 1 84 ? -7.106 2.118 17.133 1.00 96.38 84 VAL A O 1
ATOM 626 N N . LYS A 1 85 ? -6.637 3.725 18.628 1.00 93.38 85 LYS A N 1
ATOM 627 C CA . LYS A 1 85 ? -5.844 2.864 19.509 1.00 93.38 85 LYS A CA 1
ATOM 628 C C . LYS A 1 85 ? -6.643 1.644 19.977 1.00 93.38 85 LYS A C 1
ATOM 630 O O . LYS A 1 85 ? -7.750 1.775 20.495 1.00 93.38 85 LYS A O 1
ATOM 635 N N . GLY A 1 86 ? -6.033 0.465 19.862 1.00 92.50 86 GLY A N 1
ATOM 636 C CA . GLY A 1 86 ? -6.630 -0.807 20.280 1.00 92.50 86 GLY A CA 1
ATOM 637 C C . GLY A 1 86 ? -7.575 -1.438 19.254 1.00 92.50 86 GLY A C 1
ATOM 638 O O . GLY A 1 86 ? -8.075 -2.530 19.510 1.00 92.50 86 GLY A O 1
ATOM 639 N N . VAL A 1 87 ? -7.796 -0.795 18.103 1.00 96.06 87 VAL A N 1
ATOM 640 C CA . VAL A 1 87 ? -8.528 -1.380 16.973 1.00 96.06 87 VAL A CA 1
ATOM 641 C C . VAL A 1 87 ? -7.548 -2.110 16.057 1.00 96.06 87 VAL A C 1
ATOM 643 O O . VAL A 1 87 ? -6.457 -1.616 15.770 1.00 96.06 87 VAL A O 1
ATOM 646 N N . THR A 1 88 ? -7.926 -3.305 15.606 1.00 96.56 88 THR A N 1
ATOM 647 C CA . THR A 1 88 ? -7.183 -4.039 14.578 1.00 96.56 88 THR A CA 1
ATOM 648 C C . THR A 1 88 ? -7.651 -3.593 13.202 1.00 96.56 88 THR A C 1
ATOM 650 O O . THR A 1 88 ? -8.846 -3.597 12.919 1.00 96.56 88 THR A O 1
ATOM 653 N N . TYR A 1 89 ? -6.696 -3.253 12.342 1.00 98.12 89 TYR A N 1
ATOM 654 C CA . TYR A 1 89 ? -6.951 -2.900 10.953 1.00 98.12 89 TYR A CA 1
ATOM 655 C C . TYR A 1 89 ? -6.292 -3.902 10.007 1.00 98.12 89 TYR A C 1
ATOM 657 O O . TYR A 1 89 ? -5.248 -4.481 10.311 1.00 98.12 89 TYR A O 1
ATOM 665 N N . TYR A 1 90 ? -6.909 -4.075 8.845 1.00 98.56 90 TYR A N 1
ATOM 666 C CA . TYR A 1 90 ? -6.439 -4.902 7.742 1.00 98.56 90 TYR A CA 1
ATOM 667 C C . TYR A 1 90 ? -6.200 -4.018 6.527 1.00 98.56 90 TYR A C 1
ATOM 669 O O . TYR A 1 90 ? -7.012 -3.134 6.250 1.00 98.56 90 TYR A O 1
ATOM 677 N N . TYR A 1 91 ? -5.116 -4.272 5.796 1.00 98.50 91 TYR A N 1
ATOM 678 C CA . TYR A 1 91 ? -4.661 -3.406 4.712 1.00 98.50 91 TYR A CA 1
ATOM 679 C C . TYR A 1 91 ? -4.486 -4.157 3.392 1.00 98.50 91 TYR A C 1
ATOM 681 O O . TYR A 1 91 ? -4.188 -5.353 3.389 1.00 98.50 91 TYR A O 1
ATOM 689 N N . LYS A 1 92 ? -4.670 -3.444 2.274 1.00 97.88 92 LYS A N 1
ATOM 690 C CA . LYS A 1 92 ? -4.426 -3.923 0.902 1.00 97.88 92 LYS A CA 1
ATOM 691 C C . LYS A 1 92 ? -3.835 -2.810 0.027 1.00 97.88 92 LYS A C 1
ATOM 693 O O . LYS A 1 92 ? -4.116 -1.636 0.280 1.00 97.88 92 LYS A O 1
ATOM 698 N N . LEU A 1 93 ? -3.081 -3.220 -0.995 1.00 93.81 93 LEU A N 1
ATOM 699 C CA . LEU A 1 93 ? -2.717 -2.431 -2.181 1.00 93.81 93 LEU A CA 1
ATOM 700 C C . LEU A 1 93 ? -3.821 -2.550 -3.247 1.00 93.81 93 LEU A C 1
ATOM 702 O O . LEU A 1 93 ? -4.427 -3.646 -3.316 1.00 93.81 93 LEU A O 1
#

Secondary structure (DSSP, 8-state):
-----PPPPPPPPEEEEEEEEEEE-SS-EEEEEEEEEEES--EE--EEESSTT---EE--SS-EE----SS---EEEEEE----TT---EEE-